Protein AF-A0A177QAK5-F1 (afdb_monomer)

pLDDT: mean 78.4, std 14.89, range [39.56, 94.69]

Solvent-accessible surface area (backbone atoms only — not comparable to full-atom values): 5352 Å² total; per-residue (Å²): 122,54,73,38,32,40,28,37,33,96,90,42,81,42,80,56,73,56,81,82,68,72,89,68,39,47,34,31,31,36,38,40,41,43,62,90,43,98,88,48,74,71,43,54,41,49,42,76,76,45,67,44,85,90,65,46,73,66,59,51,52,61,55,52,66,74,75,58,81,83,80,75,70,43,98,94,44,75,70,62,82,54,75,81,129

Nearest PDB structures (foldseek):
  3i9s-assembly1_B  TM=4.569E-01  e=8.402E-02  Vibrio cholerae
  2fe7-assembly1_A  TM=4.630E-01  e=3.503E-01  Pseudomonas aeruginosa UCBPP-PA14
  2fe7-assembly1_B  TM=4.662E-01  e=1.071E+00  Pseudomonas aeruginosa UCBPP-PA14
  8xbn-assembly1_C  TM=4.544E-01  e=1.992E+00  Arabidopsis thaliana
  3n7z-assembly1_F  TM=3.757E-01  e=3.943E+00  Bacillus anthracis str. Sterne

Secondary structure (DSSP, 8-state):
-EEEEEEEETTEEEE--SSSPPTT-SEEEEEEEE-SSTTSPPEEEEEEEEE-TT--HHHHHHHHGGG-PPPPPBTTB--------

Foldseek 3Di:
DDKAKWFQALVGIDTDRDPPDDPRTQWMWMWDWDDPDPPDDIAIEIETPDGDPPQDPVNVVVSVVVVDDDDDADPVGPHDYDYDD

Radius of gyration: 14.42 Å; Cα contacts (8 Å, |Δi|>4): 123; chains: 1; bounding box: 29×30×40 Å

Sequence (85 aa):
MERGFFHLTPHGWRRKDHQPFPDDRLETWAYESICPAADTKERVNLTRTWLRPGLSDDGRRSFYTCFGDALLPSVGRNVTLECEV

Structure (mmCIF, N/CA/C/O backbone):
data_AF-A0A177QAK5-F1
#
_entry.id   AF-A0A177QAK5-F1
#
loop_
_atom_site.group_PDB
_atom_site.id
_atom_site.type_symbol
_atom_site.label_atom_id
_atom_site.label_alt_id
_atom_si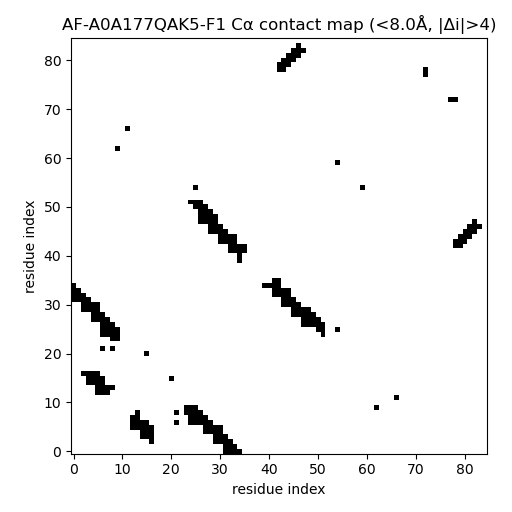te.label_comp_id
_atom_site.label_asym_id
_atom_site.label_entity_id
_atom_site.label_seq_id
_atom_site.pdbx_PDB_ins_code
_atom_site.Cartn_x
_atom_site.Cartn_y
_atom_site.Cartn_z
_atom_site.occupancy
_atom_site.B_iso_or_equiv
_atom_site.auth_seq_id
_atom_site.auth_comp_id
_atom_site.auth_asym_id
_atom_site.auth_atom_id
_atom_site.pdbx_PDB_model_num
ATOM 1 N N . ME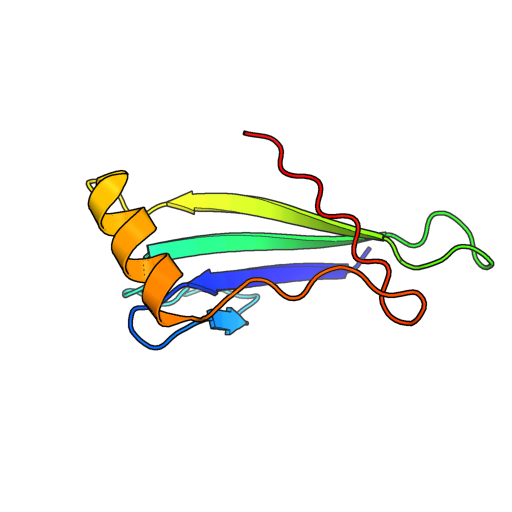T A 1 1 ? 7.683 3.119 -17.102 1.00 65.38 1 MET A N 1
ATOM 2 C CA . MET A 1 1 ? 7.542 3.039 -15.639 1.00 65.38 1 MET A CA 1
ATOM 3 C C . MET A 1 1 ? 6.060 3.131 -15.350 1.00 65.38 1 MET A C 1
ATOM 5 O O . MET A 1 1 ? 5.467 4.160 -15.660 1.00 65.38 1 MET A O 1
ATOM 9 N N . GLU A 1 2 ? 5.451 2.034 -14.910 1.00 80.62 2 GLU A N 1
ATOM 10 C CA . GLU A 1 2 ? 4.046 2.031 -14.488 1.00 80.62 2 GLU A CA 1
ATOM 11 C C . GLU A 1 2 ? 4.010 2.344 -12.992 1.00 80.62 2 GLU A C 1
ATOM 13 O O . GLU A 1 2 ? 4.820 1.814 -12.228 1.00 80.62 2 GLU A O 1
ATOM 18 N N . ARG A 1 3 ? 3.111 3.240 -12.579 1.00 86.19 3 ARG A N 1
ATOM 19 C CA . ARG A 1 3 ? 2.903 3.582 -11.173 1.00 86.19 3 ARG A CA 1
ATOM 20 C C . ARG A 1 3 ? 1.424 3.501 -10.843 1.00 86.19 3 ARG A C 1
ATOM 22 O O . ARG A 1 3 ? 0.593 3.981 -11.612 1.00 86.19 3 ARG A O 1
ATOM 29 N N . GLY A 1 4 ? 1.110 2.985 -9.665 1.00 92.19 4 GLY A N 1
ATOM 30 C CA . GLY A 1 4 ? -0.236 3.060 -9.110 1.00 92.19 4 GLY A CA 1
ATOM 31 C C . GLY A 1 4 ? -0.256 2.784 -7.616 1.00 92.19 4 GLY A C 1
ATOM 32 O O . GLY A 1 4 ? 0.774 2.884 -6.946 1.00 92.19 4 GLY A O 1
ATOM 33 N N . PHE A 1 5 ? -1.438 2.488 -7.079 1.00 94.25 5 PHE A N 1
ATOM 34 C CA . PHE A 1 5 ? -1.677 2.494 -5.641 1.00 94.25 5 PHE A CA 1
ATOM 35 C C . PHE A 1 5 ? -2.541 1.320 -5.181 1.00 94.25 5 PHE A C 1
ATOM 37 O O . PHE A 1 5 ? -3.613 1.027 -5.722 1.00 94.25 5 PHE A O 1
ATOM 44 N N . PHE A 1 6 ? -2.084 0.692 -4.103 1.00 93.31 6 PHE A N 1
ATOM 45 C CA . PHE A 1 6 ? -2.837 -0.273 -3.318 1.00 93.31 6 PHE A CA 1
ATOM 46 C C . PHE A 1 6 ? -3.232 0.344 -1.982 1.00 93.31 6 PHE A C 1
ATOM 48 O O . PHE A 1 6 ? -2.428 0.990 -1.311 1.00 93.31 6 PHE A O 1
ATOM 55 N N . HIS A 1 7 ? -4.473 0.113 -1.575 1.00 92.88 7 HIS A N 1
ATOM 56 C CA . HIS A 1 7 ? -5.017 0.597 -0.316 1.00 92.88 7 HIS A CA 1
ATOM 57 C C . HIS A 1 7 ? -5.436 -0.586 0.537 1.00 92.88 7 HIS A C 1
ATOM 59 O O . HIS A 1 7 ? -6.239 -1.414 0.099 1.00 92.88 7 HIS A O 1
ATOM 65 N N . LEU A 1 8 ? -4.920 -0.645 1.759 1.00 90.00 8 LEU A N 1
ATOM 66 C CA . LEU A 1 8 ? -5.428 -1.579 2.751 1.00 90.00 8 LEU A CA 1
ATOM 67 C C . LEU A 1 8 ? -6.704 -0.992 3.345 1.00 90.00 8 LEU A C 1
ATOM 69 O O . LEU A 1 8 ? -6.681 0.133 3.836 1.00 90.00 8 LEU A O 1
ATOM 73 N N . THR A 1 9 ? -7.797 -1.742 3.321 1.00 90.00 9 THR A N 1
ATOM 74 C CA . THR A 1 9 ? -9.069 -1.395 3.974 1.00 90.00 9 THR A CA 1
ATOM 75 C C . THR A 1 9 ? -9.440 -2.487 4.982 1.00 90.00 9 THR A C 1
ATOM 77 O O . THR A 1 9 ? -8.866 -3.578 4.918 1.00 90.00 9 THR A O 1
ATOM 80 N N . PRO A 1 10 ? -10.423 -2.270 5.876 1.00 87.31 10 PRO A N 1
ATOM 81 C CA . PRO A 1 10 ? -10.953 -3.330 6.738 1.00 87.31 10 PRO A CA 1
ATOM 82 C C . PRO A 1 10 ? -11.466 -4.560 5.971 1.00 87.31 10 PRO A C 1
ATOM 84 O O . PRO A 1 10 ? -11.547 -5.647 6.533 1.00 87.31 10 PRO A O 1
ATOM 87 N N . HIS A 1 11 ? -11.789 -4.402 4.685 1.00 86.44 11 HIS A N 1
ATOM 88 C CA . HIS A 1 11 ? -12.251 -5.474 3.802 1.00 86.44 11 HIS A CA 1
ATOM 89 C C . HIS A 1 11 ? -11.129 -6.093 2.950 1.00 86.44 11 HIS A C 1
ATOM 91 O O . HIS A 1 11 ? -11.389 -6.993 2.155 1.00 86.44 11 HIS A O 1
ATOM 97 N N . GLY A 1 12 ? -9.892 -5.610 3.097 1.00 86.06 12 GLY A N 1
ATOM 98 C CA . GLY A 1 12 ? -8.717 -6.081 2.370 1.00 86.06 12 GLY A CA 1
ATOM 99 C C . GLY A 1 12 ? -8.104 -5.083 1.408 1.00 86.06 12 GLY A C 1
ATOM 100 O O . GLY A 1 12 ? -8.402 -3.885 1.428 1.00 86.06 12 GLY A O 1
ATOM 101 N N . TRP A 1 13 ? -7.175 -5.593 0.603 1.00 88.06 13 TRP A N 1
ATOM 102 C CA . TRP A 1 13 ? -6.411 -4.806 -0.356 1.00 88.06 13 TRP A CA 1
ATOM 103 C C . TRP A 1 13 ? -7.255 -4.444 -1.575 1.00 88.06 13 TRP A C 1
ATOM 105 O O . TRP A 1 13 ? -7.872 -5.303 -2.204 1.00 88.06 13 TRP A O 1
ATOM 115 N N . ARG A 1 14 ? -7.255 -3.160 -1.937 1.00 91.19 14 ARG A N 1
ATOM 116 C CA . ARG A 1 14 ? -7.946 -2.636 -3.123 1.00 91.19 14 ARG A CA 1
ATOM 117 C C . ARG A 1 14 ? -6.970 -1.825 -3.967 1.00 91.19 14 ARG A C 1
ATOM 119 O O . ARG A 1 14 ? -6.289 -0.952 -3.436 1.00 91.19 14 ARG A O 1
ATOM 126 N N . ARG A 1 15 ? -6.922 -2.076 -5.277 1.00 93.25 15 ARG A N 1
ATOM 127 C CA . ARG A 1 15 ? -6.187 -1.223 -6.226 1.00 93.25 15 ARG A CA 1
ATOM 128 C C . ARG A 1 15 ? -7.061 -0.033 -6.616 1.00 93.25 15 ARG A C 1
ATOM 130 O O . ARG A 1 15 ? -8.205 -0.235 -7.028 1.00 93.25 15 ARG A O 1
ATOM 137 N N . LYS A 1 16 ? -6.543 1.189 -6.481 1.00 93.88 16 LYS A N 1
ATOM 138 C CA . LYS A 1 16 ? -7.207 2.404 -6.972 1.00 93.88 16 LYS A CA 1
ATOM 139 C C . LYS A 1 16 ? -6.175 3.487 -7.267 1.00 93.88 16 LYS A C 1
ATOM 141 O O . LYS A 1 16 ? -5.729 4.207 -6.388 1.00 93.88 16 LYS A O 1
ATOM 146 N N . ASP A 1 17 ? -5.854 3.649 -8.542 1.00 94.69 17 ASP A N 1
ATOM 147 C CA . ASP A 1 17 ? -4.708 4.474 -8.931 1.00 94.69 17 ASP A CA 1
ATOM 148 C C . ASP A 1 17 ? -5.019 5.989 -8.942 1.00 94.69 17 ASP A C 1
ATOM 150 O O . ASP A 1 17 ? -4.111 6.817 -8.993 1.00 94.69 17 ASP A O 1
ATOM 154 N N . HIS A 1 18 ? -6.299 6.370 -8.835 1.00 93.75 18 HIS A N 1
ATOM 155 C CA . HIS A 1 18 ? -6.759 7.759 -8.923 1.00 93.75 18 HIS A CA 1
ATOM 156 C C . HIS A 1 18 ? -7.641 8.179 -7.742 1.00 93.75 18 HIS A C 1
ATOM 158 O O . HIS A 1 18 ? -8.400 7.385 -7.178 1.00 93.75 18 HIS A O 1
ATOM 164 N N . GLN A 1 19 ? -7.569 9.466 -7.401 1.00 91.00 19 GLN A N 1
ATOM 165 C CA . GLN A 1 19 ? -8.420 10.071 -6.382 1.00 91.00 19 GLN A CA 1
ATOM 166 C C . GLN A 1 19 ? -9.900 10.128 -6.818 1.00 91.00 19 GLN A C 1
ATOM 168 O O . GLN A 1 19 ? -10.183 10.176 -8.015 1.00 91.00 19 GLN A O 1
ATOM 173 N N . PRO A 1 20 ? -10.850 10.145 -5.862 1.00 93.81 20 PRO A N 1
ATOM 174 C CA . PRO A 1 20 ? -10.637 10.086 -4.411 1.00 93.81 20 PRO A CA 1
ATOM 175 C C . PRO A 1 20 ? -10.250 8.677 -3.947 1.00 93.81 20 PRO A C 1
ATOM 177 O O . PRO A 1 20 ? -10.831 7.692 -4.394 1.00 93.81 20 PRO A O 1
ATOM 180 N N . PHE A 1 21 ? -9.272 8.555 -3.051 1.00 94.06 21 PHE A N 1
ATOM 181 C CA . PHE A 1 21 ? -8.921 7.259 -2.456 1.00 94.06 21 PHE A CA 1
ATOM 182 C C . PHE A 1 21 ? -10.001 6.784 -1.474 1.00 94.06 21 PHE A C 1
ATOM 184 O O . PHE A 1 21 ? -10.785 7.613 -1.021 1.00 94.06 21 PHE A O 1
ATOM 191 N N . PRO A 1 22 ? -10.073 5.480 -1.138 1.00 94.19 22 PRO A N 1
ATOM 192 C CA . PRO A 1 22 ? -11.062 4.986 -0.182 1.00 94.19 22 PRO A CA 1
ATOM 193 C C . PRO A 1 22 ? -10.941 5.708 1.164 1.00 94.19 22 PRO A C 1
ATOM 195 O O . PRO A 1 22 ? -9.831 5.873 1.683 1.00 94.19 22 PRO A O 1
ATOM 198 N N . ASP A 1 23 ? -12.069 6.148 1.715 1.00 93.88 23 ASP A N 1
ATOM 199 C CA . ASP A 1 23 ? -12.116 6.907 2.973 1.00 93.88 23 ASP A CA 1
ATOM 200 C C . ASP A 1 23 ? -11.820 6.025 4.193 1.00 93.88 23 ASP A C 1
ATOM 202 O O . ASP A 1 23 ? -11.321 6.496 5.213 1.00 93.88 23 ASP A O 1
ATOM 206 N N . ASP A 1 24 ? -12.073 4.724 4.064 1.00 93.31 24 ASP A N 1
ATOM 207 C CA . ASP A 1 24 ? -11.836 3.694 5.072 1.00 93.31 24 ASP A CA 1
ATOM 208 C C . ASP A 1 24 ? -10.424 3.091 5.008 1.00 93.31 24 ASP A C 1
ATOM 210 O O . ASP A 1 24 ? -10.114 2.166 5.763 1.00 93.31 24 ASP A O 1
ATOM 214 N N . ARG A 1 25 ? -9.548 3.593 4.125 1.00 93.25 25 ARG A N 1
ATOM 215 C CA . ARG A 1 25 ? -8.191 3.057 3.995 1.00 93.25 25 ARG A CA 1
ATOM 216 C C . ARG A 1 25 ? -7.407 3.217 5.301 1.00 93.25 25 ARG A C 1
ATOM 218 O O . ARG A 1 25 ? -7.382 4.274 5.931 1.00 93.25 25 ARG A O 1
ATOM 225 N N . LEU A 1 26 ? -6.726 2.149 5.678 1.00 91.38 26 LEU A N 1
ATOM 226 C CA . LEU A 1 26 ? -5.780 2.084 6.782 1.00 91.38 26 LEU A CA 1
ATOM 227 C C . LEU A 1 26 ? -4.376 2.456 6.305 1.00 91.38 26 LEU A C 1
ATOM 229 O O . LEU A 1 26 ? -3.644 3.146 7.010 1.00 91.38 26 LEU A O 1
ATOM 233 N N . GLU A 1 27 ? -4.026 2.045 5.084 1.00 92.62 27 GLU A N 1
ATOM 234 C CA . GLU A 1 27 ? -2.718 2.283 4.470 1.00 92.62 27 GLU A CA 1
ATOM 235 C C . GLU A 1 27 ? -2.850 2.576 2.984 1.00 92.62 27 GLU A C 1
ATOM 237 O O . GLU A 1 27 ? -3.830 2.205 2.335 1.00 92.62 27 GLU A O 1
ATOM 242 N N . THR A 1 28 ? -1.840 3.236 2.429 1.00 92.62 28 THR A N 1
ATOM 243 C CA . THR A 1 28 ? -1.636 3.321 0.983 1.00 92.62 28 THR A CA 1
ATOM 244 C C . THR A 1 28 ? -0.193 3.001 0.650 1.00 92.62 28 THR A C 1
ATOM 246 O O . THR A 1 28 ? 0.730 3.555 1.248 1.00 92.62 28 THR A O 1
ATOM 249 N N . TRP A 1 29 ? -0.032 2.117 -0.323 1.00 93.25 29 TRP A N 1
ATOM 250 C CA . TRP A 1 29 ? 1.236 1.684 -0.873 1.00 93.25 29 TRP A CA 1
ATOM 251 C C . TRP A 1 29 ? 1.277 2.068 -2.345 1.00 93.25 29 TRP A C 1
ATOM 253 O O . TRP A 1 29 ? 0.385 1.696 -3.108 1.00 93.25 29 TRP A O 1
ATOM 263 N N . ALA A 1 30 ? 2.289 2.832 -2.737 1.00 91.00 30 ALA A N 1
ATOM 264 C CA . ALA A 1 30 ? 2.599 3.061 -4.135 1.00 91.00 30 ALA A CA 1
ATOM 265 C C . ALA A 1 30 ? 3.352 1.843 -4.671 1.00 91.00 30 ALA A C 1
ATOM 267 O O . ALA A 1 30 ? 4.287 1.373 -4.024 1.00 91.00 30 ALA A O 1
ATOM 268 N N . TYR A 1 31 ? 2.946 1.353 -5.838 1.00 90.00 31 TYR A N 1
ATOM 269 C CA . TYR A 1 31 ? 3.726 0.387 -6.597 1.00 90.00 31 TYR A CA 1
ATOM 270 C C . TYR A 1 31 ? 4.372 1.094 -7.782 1.00 90.00 31 TYR A C 1
ATOM 272 O O . TYR A 1 31 ? 3.734 1.922 -8.438 1.00 90.00 31 TYR A O 1
ATOM 280 N N . GLU A 1 32 ? 5.623 0.751 -8.057 1.00 88.69 32 GLU A N 1
ATOM 281 C CA . GLU A 1 32 ? 6.361 1.221 -9.222 1.00 88.69 32 GLU A CA 1
ATOM 282 C C . GLU A 1 32 ? 6.999 0.018 -9.907 1.00 88.69 32 GLU A C 1
ATOM 284 O O . GLU A 1 32 ? 7.786 -0.700 -9.285 1.00 88.69 32 GLU A O 1
ATOM 289 N N . SER A 1 33 ? 6.652 -0.216 -11.175 1.00 83.38 33 SER A N 1
ATOM 290 C CA . SER A 1 33 ? 7.309 -1.239 -11.984 1.00 83.38 33 SER A CA 1
ATOM 291 C C . SER A 1 33 ? 8.380 -0.633 -12.885 1.00 83.38 33 SER A C 1
ATOM 293 O O . SER A 1 33 ? 8.180 0.362 -13.603 1.00 83.38 33 SER A O 1
ATOM 295 N N . ILE A 1 34 ? 9.559 -1.241 -12.820 1.00 80.06 34 ILE A N 1
ATOM 296 C CA . ILE A 1 34 ? 10.750 -0.849 -13.560 1.00 80.06 34 ILE A CA 1
ATOM 297 C C . ILE A 1 34 ? 11.237 -2.082 -14.320 1.00 80.06 34 ILE A C 1
ATOM 299 O O . ILE A 1 34 ? 11.458 -3.135 -13.727 1.00 80.06 34 ILE A O 1
ATOM 303 N N . CYS A 1 35 ? 11.455 -1.934 -15.625 1.00 76.50 35 CYS A N 1
ATOM 304 C CA . CYS A 1 35 ? 12.221 -2.881 -16.435 1.00 76.50 35 CYS A CA 1
ATOM 305 C C . CYS A 1 35 ? 13.578 -2.233 -16.743 1.00 76.50 35 CYS A C 1
ATOM 307 O O . CYS A 1 35 ? 13.634 -1.376 -17.628 1.00 76.50 35 CYS A O 1
ATOM 309 N N . PRO A 1 36 ? 14.649 -2.564 -15.996 1.00 69.31 36 PRO A N 1
ATOM 310 C CA . PRO A 1 36 ? 15.951 -1.906 -16.142 1.00 69.31 36 PRO A CA 1
ATOM 311 C C . PRO A 1 36 ? 16.576 -2.060 -17.539 1.00 69.31 36 PRO A C 1
ATOM 313 O O . PRO A 1 36 ? 17.239 -1.146 -18.021 1.00 69.31 36 PRO A O 1
ATOM 316 N N . ALA A 1 37 ? 16.344 -3.198 -18.192 1.00 74.81 37 ALA A N 1
ATOM 317 C CA . ALA A 1 37 ? 16.702 -3.500 -19.576 1.00 74.81 37 ALA A CA 1
ATOM 318 C C . ALA A 1 37 ? 15.680 -4.472 -20.201 1.00 74.81 37 ALA A C 1
ATOM 320 O O . ALA A 1 37 ? 14.891 -5.101 -19.493 1.00 74.81 37 ALA A O 1
ATOM 321 N N . ALA A 1 38 ? 15.684 -4.606 -21.530 1.00 69.38 38 ALA A N 1
ATOM 322 C CA . ALA A 1 38 ? 14.686 -5.388 -22.271 1.00 69.38 38 ALA A CA 1
ATOM 323 C C . ALA A 1 38 ? 14.716 -6.904 -21.980 1.00 69.38 38 ALA A C 1
ATOM 325 O O . ALA A 1 38 ? 13.714 -7.586 -22.176 1.00 69.38 38 ALA A O 1
ATOM 326 N N . ASP A 1 39 ? 15.850 -7.424 -21.513 1.00 70.19 39 ASP A N 1
ATOM 3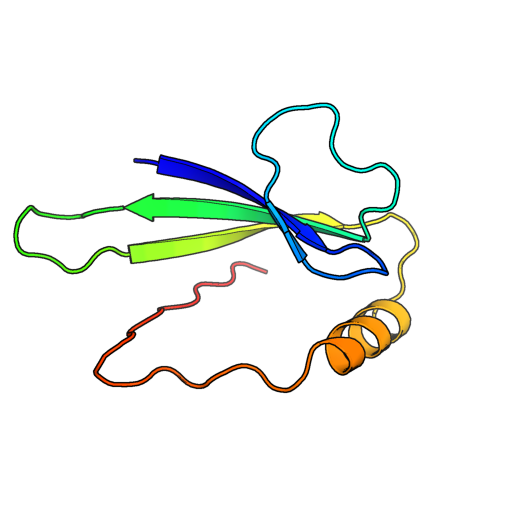27 C CA . ASP A 1 39 ? 16.096 -8.828 -21.161 1.00 70.19 39 ASP A CA 1
ATOM 328 C C . ASP A 1 39 ? 16.071 -9.085 -19.642 1.00 70.19 39 ASP A C 1
ATOM 330 O O . ASP A 1 39 ? 16.210 -10.223 -19.188 1.00 70.19 39 ASP A O 1
ATOM 334 N N . THR A 1 40 ? 15.879 -8.036 -18.839 1.00 69.38 40 THR A N 1
ATOM 335 C CA . THR A 1 40 ? 15.818 -8.150 -17.379 1.00 69.38 40 THR A CA 1
ATOM 336 C C . THR A 1 40 ? 14.402 -8.417 -16.890 1.00 69.38 40 THR A C 1
ATOM 338 O O . THR A 1 40 ? 13.416 -7.986 -17.487 1.00 69.38 40 THR A O 1
ATOM 341 N N . LYS A 1 41 ? 14.298 -9.130 -15.764 1.00 69.19 41 LYS A N 1
ATOM 342 C CA . LYS A 1 41 ? 13.021 -9.344 -15.078 1.00 69.19 41 LYS A CA 1
ATOM 343 C C . LYS A 1 41 ? 12.462 -8.008 -14.582 1.00 69.19 41 LYS A C 1
ATOM 345 O O . LYS A 1 41 ? 13.215 -7.163 -14.100 1.00 69.19 41 LYS A O 1
ATOM 350 N N . GLU A 1 42 ? 11.143 -7.859 -14.667 1.00 72.75 42 GLU A N 1
ATOM 351 C CA . GLU A 1 42 ? 10.422 -6.733 -14.076 1.00 72.75 42 GLU A CA 1
ATOM 352 C C . GLU A 1 42 ? 10.724 -6.647 -12.574 1.00 72.75 42 GLU A C 1
ATOM 354 O O . GLU A 1 42 ? 10.647 -7.642 -11.846 1.00 72.75 42 GLU A O 1
ATOM 359 N N . ARG A 1 43 ? 11.083 -5.448 -12.115 1.00 75.44 43 ARG A N 1
ATOM 360 C CA . ARG A 1 43 ? 11.250 -5.121 -10.702 1.00 75.44 43 ARG A CA 1
ATOM 361 C C . ARG A 1 43 ? 10.050 -4.306 -10.258 1.00 75.44 43 ARG A C 1
ATOM 363 O O . ARG A 1 43 ? 9.753 -3.278 -10.858 1.00 75.44 43 ARG A O 1
ATOM 370 N N . VAL A 1 44 ? 9.393 -4.757 -9.196 1.00 79.88 44 VAL A N 1
ATOM 371 C CA . VAL A 1 44 ? 8.287 -4.035 -8.567 1.00 79.88 44 VAL A CA 1
ATOM 372 C C . VAL A 1 44 ? 8.766 -3.519 -7.221 1.00 79.88 44 VAL A C 1
ATOM 374 O O . VAL A 1 44 ? 9.094 -4.312 -6.343 1.00 79.88 44 VAL A O 1
ATOM 377 N N . ASN A 1 45 ? 8.777 -2.201 -7.064 1.00 82.81 45 ASN A N 1
ATOM 378 C CA . ASN A 1 45 ? 9.035 -1.545 -5.790 1.00 82.81 45 ASN A CA 1
ATOM 379 C C . ASN A 1 45 ? 7.694 -1.193 -5.135 1.00 82.81 45 ASN A C 1
ATOM 381 O O . ASN A 1 45 ? 6.777 -0.721 -5.813 1.00 82.81 45 ASN A O 1
ATOM 385 N N . LEU A 1 46 ? 7.574 -1.427 -3.827 1.00 84.06 46 LEU A N 1
ATOM 386 C CA . LEU A 1 46 ? 6.393 -1.080 -3.038 1.00 84.06 46 LEU A CA 1
ATOM 387 C C . LEU A 1 46 ? 6.796 -0.137 -1.907 1.00 84.06 46 LEU A C 1
ATOM 389 O O . LEU A 1 46 ? 7.507 -0.531 -0.990 1.00 84.06 46 LEU A O 1
ATOM 393 N N . THR A 1 47 ? 6.285 1.090 -1.937 1.00 87.38 47 THR A N 1
ATOM 394 C CA . THR A 1 47 ? 6.585 2.115 -0.930 1.00 87.38 47 THR A CA 1
ATOM 395 C C . THR A 1 47 ? 5.309 2.515 -0.210 1.00 87.38 47 THR A C 1
ATOM 397 O O . THR A 1 47 ? 4.337 2.939 -0.839 1.00 87.38 47 THR A O 1
ATOM 400 N N . ARG A 1 48 ? 5.289 2.433 1.122 1.00 90.56 48 ARG A N 1
ATOM 401 C CA . ARG A 1 48 ? 4.153 2.927 1.909 1.00 90.56 48 ARG A CA 1
ATOM 402 C C . ARG A 1 48 ? 4.149 4.455 1.896 1.00 90.56 48 ARG A C 1
ATOM 404 O O . ARG A 1 48 ? 5.001 5.083 2.510 1.00 90.56 48 ARG A O 1
ATOM 411 N N . THR A 1 49 ? 3.168 5.060 1.234 1.00 92.06 49 THR A N 1
ATOM 412 C CA . THR A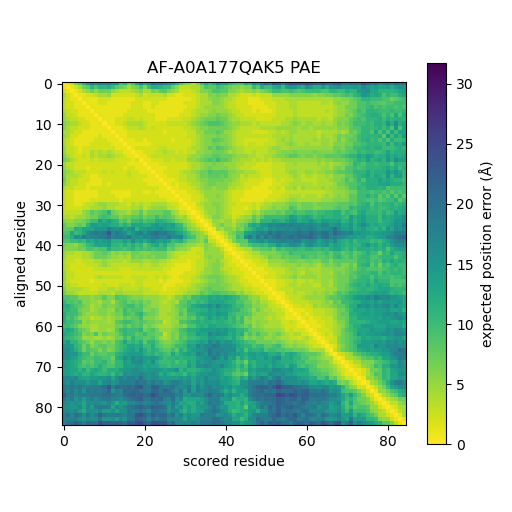 1 49 ? 3.073 6.523 1.090 1.00 92.06 49 THR A CA 1
ATOM 413 C C . THR A 1 49 ? 2.125 7.169 2.089 1.00 92.06 49 THR A C 1
ATOM 415 O O . THR A 1 49 ? 2.128 8.389 2.236 1.00 92.06 49 THR A O 1
ATOM 418 N N . TRP A 1 50 ? 1.267 6.384 2.745 1.00 93.06 50 TRP A N 1
ATOM 419 C CA . TRP A 1 50 ? 0.324 6.911 3.725 1.00 93.06 50 TRP A CA 1
ATOM 420 C C . TRP A 1 50 ? -0.104 5.851 4.741 1.00 93.06 50 TRP A C 1
ATOM 422 O O . TRP A 1 50 ? -0.281 4.680 4.402 1.00 93.06 50 TRP A O 1
ATOM 432 N N . LEU A 1 51 ? -0.331 6.298 5.974 1.00 90.94 51 LEU A N 1
ATOM 433 C CA . LEU A 1 51 ? -0.849 5.516 7.092 1.00 90.94 51 LEU A CA 1
ATOM 434 C C . LEU A 1 51 ? -1.941 6.327 7.795 1.00 90.94 51 LEU A C 1
ATOM 436 O O . LEU A 1 51 ? -1.792 7.541 7.967 1.00 90.94 51 LEU A O 1
ATOM 440 N N . ARG A 1 52 ? -3.019 5.664 8.224 1.00 90.12 52 ARG A N 1
ATOM 441 C CA . ARG A 1 52 ? -4.103 6.312 8.963 1.00 90.12 52 ARG A CA 1
ATOM 442 C C . ARG A 1 52 ? -3.572 6.945 10.255 1.00 90.12 52 ARG A C 1
ATOM 444 O O . ARG A 1 52 ? -3.019 6.226 11.089 1.00 90.12 52 ARG A O 1
ATOM 451 N N . PRO A 1 53 ? -3.777 8.259 10.466 1.00 90.38 53 PRO A N 1
ATOM 452 C CA . PRO A 1 53 ? -3.390 8.908 11.711 1.00 90.38 53 PRO A CA 1
ATOM 453 C C . PRO A 1 53 ? -4.059 8.246 12.919 1.00 90.38 53 PRO A C 1
ATOM 455 O O . PRO A 1 53 ? -5.246 7.917 12.876 1.00 90.38 53 PRO A O 1
ATOM 458 N N . GLY A 1 54 ? -3.294 8.056 13.993 1.00 86.31 54 GLY A N 1
ATOM 459 C CA . GLY A 1 54 ? -3.784 7.441 15.229 1.00 86.31 54 GLY A CA 1
ATOM 460 C C . GLY A 1 54 ? -3.912 5.915 15.189 1.00 86.31 54 GLY A C 1
ATOM 461 O O . GLY A 1 54 ? -4.342 5.329 16.180 1.00 86.31 54 GLY A O 1
ATOM 462 N N . LEU A 1 55 ? -3.532 5.253 14.090 1.00 82.94 55 LEU A N 1
ATOM 463 C CA . LEU A 1 55 ? -3.417 3.797 14.078 1.00 82.94 55 LEU A CA 1
ATOM 464 C C . LEU A 1 55 ? -2.176 3.380 14.880 1.00 82.94 55 LEU A C 1
ATOM 466 O O . LEU A 1 55 ? -1.054 3.713 14.504 1.00 82.94 55 LEU A O 1
ATOM 470 N N . SER A 1 56 ? -2.378 2.661 15.986 1.00 83.25 56 SER A N 1
ATOM 471 C CA . SER A 1 56 ? -1.277 2.101 16.774 1.00 83.25 56 SER A CA 1
ATOM 472 C C . SER A 1 56 ? -0.594 0.949 16.033 1.00 83.25 56 SER A C 1
ATOM 474 O O . SER A 1 56 ? -1.209 0.276 15.201 1.00 83.25 56 SER A O 1
ATOM 476 N N . ASP A 1 57 ? 0.668 0.675 16.367 1.00 80.56 57 ASP A N 1
ATOM 477 C CA . ASP A 1 57 ? 1.413 -0.447 15.781 1.00 80.56 57 ASP A CA 1
ATOM 478 C C . ASP A 1 57 ? 0.746 -1.804 16.053 1.00 80.56 57 ASP A C 1
ATOM 480 O O . ASP A 1 57 ? 0.753 -2.686 15.191 1.00 80.56 57 ASP A O 1
ATOM 484 N N . ASP A 1 58 ? 0.123 -1.968 17.221 1.00 81.06 58 ASP A N 1
ATOM 485 C CA . ASP A 1 58 ? -0.618 -3.183 17.574 1.00 81.06 58 ASP A CA 1
ATOM 486 C C . ASP A 1 58 ? -1.949 -3.283 16.831 1.00 81.06 58 ASP A C 1
ATOM 488 O O . ASP A 1 58 ? -2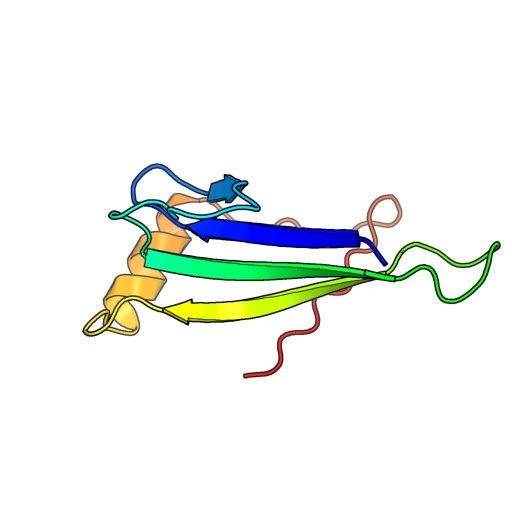.317 -4.366 16.368 1.00 81.06 58 ASP A O 1
ATOM 492 N N . GLY A 1 59 ? -2.633 -2.152 16.633 1.00 79.38 59 GLY A N 1
ATOM 493 C CA . GLY A 1 59 ? -3.802 -2.083 15.760 1.00 79.38 59 GLY A CA 1
ATOM 494 C C . GLY A 1 59 ? -3.439 -2.507 14.339 1.00 79.38 59 GLY A C 1
ATOM 495 O O . GLY A 1 59 ? -4.105 -3.361 13.762 1.00 79.38 59 GLY A O 1
ATOM 496 N N . ARG A 1 60 ? -2.323 -1.997 13.808 1.00 77.94 60 ARG A N 1
ATOM 497 C CA . ARG A 1 60 ? -1.807 -2.354 12.479 1.00 77.94 60 ARG A CA 1
ATOM 498 C C . ARG A 1 60 ? -1.456 -3.840 12.368 1.00 77.94 60 ARG A C 1
ATOM 500 O O . ARG A 1 60 ? -1.902 -4.497 11.430 1.00 77.94 60 ARG A O 1
ATOM 507 N N . ARG A 1 61 ? -0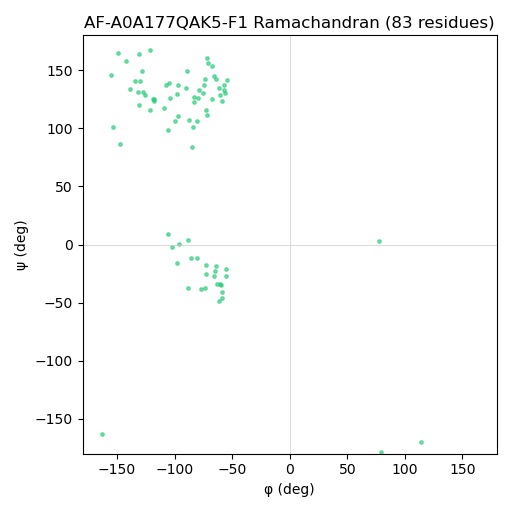.709 -4.389 13.333 1.00 78.38 61 ARG A N 1
ATOM 508 C CA . ARG A 1 61 ? -0.364 -5.823 13.357 1.00 78.38 61 ARG A CA 1
ATOM 509 C C . ARG A 1 61 ? -1.604 -6.711 13.386 1.00 78.38 61 ARG A C 1
ATOM 511 O O . ARG A 1 61 ? -1.652 -7.691 12.652 1.00 78.38 61 ARG A O 1
ATOM 518 N N . SER A 1 62 ? -2.612 -6.330 14.167 1.00 75.94 62 SER A N 1
ATOM 519 C CA . SER A 1 62 ? -3.877 -7.068 14.259 1.00 75.94 62 SER A CA 1
ATOM 520 C C . SER A 1 62 ? -4.675 -7.062 12.952 1.00 75.94 62 SER A C 1
ATOM 522 O O . SER A 1 62 ? -5.429 -7.992 12.704 1.00 75.94 62 SER A O 1
ATOM 524 N N . PHE A 1 63 ? -4.517 -6.046 12.096 1.00 75.38 63 PHE A N 1
ATOM 525 C CA . PHE A 1 63 ? -5.124 -6.058 10.761 1.00 75.38 63 PHE A CA 1
ATOM 526 C C . PHE A 1 63 ? -4.357 -6.942 9.783 1.00 75.38 63 PHE A C 1
ATOM 528 O O . PHE A 1 63 ? -4.972 -7.622 8.967 1.00 75.38 63 PHE A O 1
ATOM 535 N N . TYR A 1 64 ? -3.025 -6.961 9.848 1.00 75.75 64 TYR A N 1
ATOM 536 C CA . TYR A 1 64 ? -2.230 -7.805 8.955 1.00 75.75 64 TYR A CA 1
ATOM 537 C C . TYR A 1 64 ? -2.493 -9.297 9.166 1.00 75.75 64 TYR A C 1
ATOM 539 O O . TYR A 1 64 ? -2.531 -10.043 8.191 1.00 75.75 64 TYR A O 1
ATOM 547 N N . THR A 1 65 ? -2.761 -9.728 10.402 1.00 72.19 65 THR A N 1
ATOM 548 C CA . THR A 1 65 ? -3.111 -11.128 10.691 1.00 72.19 6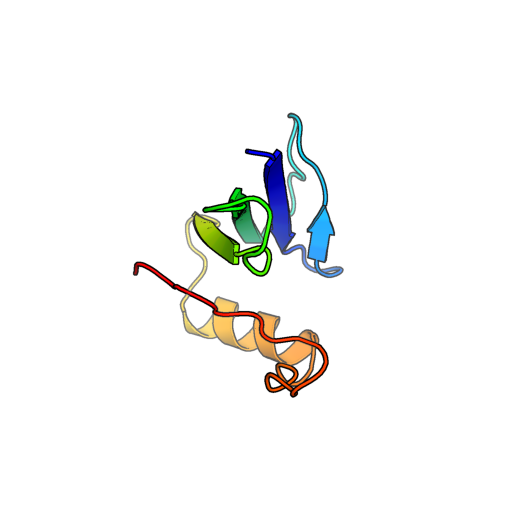5 THR A CA 1
ATOM 549 C C . THR A 1 65 ? -4.423 -11.571 10.033 1.00 72.19 65 THR A C 1
ATOM 551 O O . THR A 1 65 ? -4.626 -12.768 9.847 1.00 72.19 65 THR A O 1
ATOM 554 N N . CYS A 1 66 ? -5.297 -10.645 9.616 1.00 71.81 66 CYS A N 1
ATOM 555 C CA . CYS A 1 66 ? -6.540 -10.974 8.911 1.00 71.81 66 CYS A CA 1
ATOM 556 C C . CYS A 1 66 ? -6.329 -11.447 7.463 1.00 71.81 66 CYS A C 1
ATOM 558 O O . CYS A 1 66 ? -7.244 -12.037 6.890 1.00 71.81 66 CYS A O 1
ATOM 560 N N . PHE A 1 67 ? -5.167 -11.185 6.855 1.00 69.31 67 PHE A N 1
ATOM 561 C CA . PHE A 1 67 ? -4.936 -11.417 5.421 1.00 69.31 67 PHE A CA 1
ATOM 562 C C . PHE A 1 67 ? -4.063 -12.642 5.112 1.00 69.31 67 PHE A C 1
ATOM 564 O O . PHE A 1 67 ? -3.731 -12.872 3.950 1.00 69.31 67 PHE A O 1
ATOM 571 N N . GLY A 1 68 ? -3.771 -13.461 6.128 1.00 67.69 68 GLY A N 1
ATOM 572 C CA . GLY A 1 68 ? -2.977 -14.684 6.008 1.00 67.69 68 GLY A CA 1
ATOM 573 C C . GLY A 1 68 ? -1.469 -14.434 5.962 1.00 67.69 68 GLY A C 1
ATOM 574 O O . GLY A 1 68 ? -1.000 -13.300 6.061 1.00 67.69 68 GLY A O 1
ATOM 575 N N . ASP A 1 69 ? -0.705 -15.516 5.827 1.00 69.12 69 ASP A N 1
ATOM 576 C CA . ASP A 1 69 ? 0.753 -15.446 5.759 1.00 69.12 69 ASP A CA 1
ATOM 577 C C . ASP A 1 69 ? 1.224 -14.904 4.406 1.00 69.12 69 ASP A C 1
ATOM 579 O O . ASP A 1 69 ? 0.675 -15.224 3.346 1.00 69.12 69 ASP A O 1
ATOM 583 N N . ALA A 1 70 ? 2.288 -14.102 4.434 1.00 66.50 70 ALA A N 1
ATOM 584 C CA . ALA A 1 70 ? 2.943 -13.653 3.216 1.00 66.50 70 ALA A CA 1
ATOM 585 C C . ALA A 1 70 ? 3.459 -14.865 2.425 1.00 66.50 70 ALA A C 1
ATOM 587 O O . ALA A 1 70 ? 4.177 -15.717 2.952 1.00 66.50 70 ALA A O 1
ATOM 588 N N . LEU A 1 71 ? 3.121 -14.925 1.136 1.00 66.94 71 LEU A N 1
ATOM 589 C CA . LEU A 1 71 ? 3.670 -15.943 0.250 1.00 66.94 71 LEU A CA 1
ATOM 590 C C . LEU A 1 71 ? 5.168 -15.696 0.067 1.00 66.94 71 LEU A C 1
ATOM 592 O O . LEU A 1 71 ? 5.581 -14.614 -0.352 1.00 66.94 71 LEU A O 1
ATOM 596 N N . LEU A 1 72 ? 5.974 -16.718 0.352 1.00 61.47 72 LEU A N 1
ATOM 597 C CA . LEU A 1 72 ? 7.409 -16.653 0.114 1.00 61.47 72 LEU A CA 1
ATOM 598 C C . LEU A 1 72 ? 7.700 -16.548 -1.394 1.00 61.47 72 LEU A C 1
ATOM 600 O O . LEU A 1 72 ? 6.993 -17.167 -2.202 1.00 61.47 72 LEU A O 1
ATOM 604 N N . PRO A 1 73 ? 8.750 -15.806 -1.791 1.00 59.75 73 PRO A N 1
ATOM 605 C CA . PRO A 1 73 ? 9.219 -15.802 -3.168 1.00 59.75 73 PRO A CA 1
ATOM 606 C C . PRO A 1 73 ? 9.504 -17.229 -3.6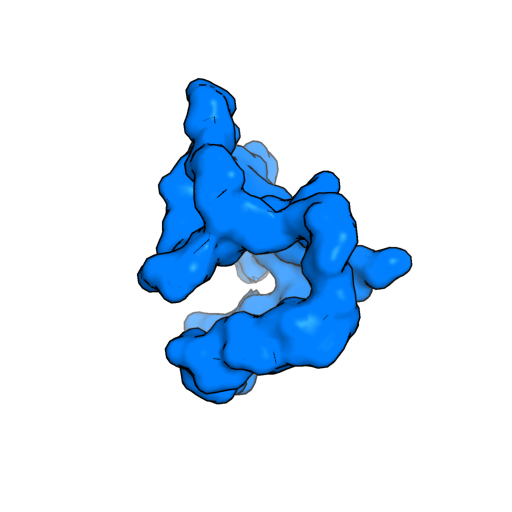46 1.00 59.75 73 PRO A C 1
ATOM 608 O O . PRO A 1 73 ? 10.032 -18.059 -2.905 1.00 59.75 73 PRO A O 1
ATOM 611 N N . SER A 1 74 ? 9.176 -17.516 -4.901 1.00 56.53 74 SER A N 1
ATOM 612 C CA . SER A 1 74 ? 9.488 -18.798 -5.542 1.00 56.53 74 SER A CA 1
ATOM 613 C C . SER A 1 74 ? 10.140 -18.550 -6.895 1.00 56.53 74 SER A C 1
ATOM 615 O O . SER A 1 74 ? 10.029 -17.461 -7.448 1.00 56.53 74 SER A O 1
ATOM 617 N N . VAL A 1 75 ? 10.779 -19.568 -7.474 1.00 57.78 75 VAL A N 1
ATOM 618 C CA . VAL A 1 75 ? 11.511 -19.445 -8.752 1.00 57.78 75 VAL A CA 1
ATOM 619 C C . VAL A 1 75 ? 10.629 -18.899 -9.894 1.00 57.78 75 VAL A C 1
ATOM 621 O O . VAL A 1 75 ? 11.134 -18.232 -10.797 1.00 57.78 75 VAL A O 1
ATOM 624 N N . GLY A 1 76 ? 9.307 -19.116 -9.832 1.00 58.16 76 GLY A N 1
ATOM 625 C CA . GLY A 1 76 ? 8.329 -18.572 -10.785 1.00 58.16 76 GLY A CA 1
ATOM 626 C C . GLY A 1 76 ? 7.823 -17.153 -10.480 1.00 58.16 76 GLY A C 1
ATOM 627 O O . GLY A 1 76 ? 7.169 -16.552 -11.328 1.00 58.16 76 GLY A O 1
ATOM 628 N N . ARG A 1 77 ? 8.105 -16.609 -9.288 1.00 53.97 77 ARG A N 1
ATOM 629 C CA . ARG A 1 77 ? 7.722 -15.265 -8.818 1.00 53.97 77 ARG A CA 1
ATOM 630 C C . ARG A 1 77 ? 8.808 -14.715 -7.887 1.00 53.97 77 ARG A C 1
ATOM 632 O O . ARG A 1 77 ? 8.725 -14.849 -6.667 1.00 53.97 77 ARG A O 1
ATOM 639 N N . ASN A 1 78 ? 9.818 -14.081 -8.477 1.00 52.38 78 ASN A N 1
ATOM 640 C CA . ASN A 1 78 ? 10.821 -13.321 -7.732 1.00 52.38 78 ASN A CA 1
ATOM 641 C C . ASN A 1 78 ? 10.286 -11.906 -7.494 1.00 52.38 78 ASN A C 1
ATOM 643 O O . ASN A 1 78 ? 10.564 -11.000 -8.274 1.00 52.38 78 ASN A O 1
ATOM 647 N N . VAL A 1 79 ? 9.484 -11.730 -6.445 1.00 52.66 79 VAL A N 1
ATOM 648 C CA . VAL A 1 79 ? 9.124 -10.395 -5.957 1.00 52.66 79 VAL A CA 1
ATOM 649 C C . VAL A 1 79 ? 10.209 -9.972 -4.973 1.00 52.66 79 VAL A C 1
ATOM 651 O O . VAL A 1 79 ? 10.294 -10.517 -3.874 1.00 52.66 79 VAL A O 1
ATOM 654 N N . THR A 1 80 ? 11.063 -9.034 -5.374 1.00 49.59 80 THR A N 1
A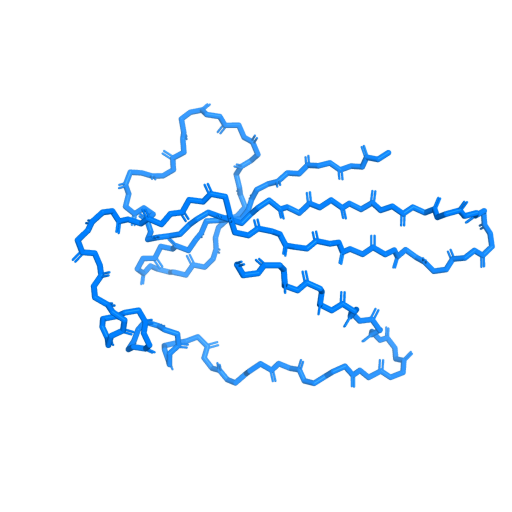TOM 655 C CA . THR A 1 80 ? 11.997 -8.382 -4.451 1.00 49.59 80 THR A CA 1
ATOM 656 C C . THR A 1 80 ? 11.247 -7.245 -3.772 1.00 49.59 80 THR A C 1
ATOM 658 O O . THR A 1 80 ? 11.021 -6.205 -4.381 1.00 49.59 80 THR A O 1
ATOM 661 N N . LEU A 1 81 ? 10.808 -7.465 -2.533 1.00 47.12 81 LEU A N 1
ATOM 662 C CA . LEU A 1 81 ? 10.173 -6.426 -1.730 1.00 47.12 81 LEU A CA 1
ATOM 663 C C . LEU A 1 81 ? 11.264 -5.544 -1.116 1.00 47.12 81 LEU A C 1
ATOM 665 O O . LEU A 1 81 ? 11.954 -5.960 -0.187 1.00 47.12 81 LEU A O 1
ATOM 669 N N . GLU A 1 82 ? 11.418 -4.332 -1.628 1.00 47.84 82 GLU A N 1
ATOM 670 C CA . GLU A 1 82 ? 12.257 -3.317 -0.999 1.00 47.84 82 GLU A CA 1
ATOM 671 C C . GLU A 1 82 ? 11.361 -2.368 -0.210 1.00 47.84 82 GLU A C 1
ATOM 673 O O . GLU A 1 82 ? 10.618 -1.575 -0.784 1.00 47.84 82 GLU A O 1
ATOM 678 N N . CYS A 1 83 ? 11.401 -2.498 1.115 1.00 39.56 83 CYS A N 1
ATOM 679 C CA . CYS A 1 83 ? 10.747 -1.573 2.032 1.00 39.56 83 CYS A CA 1
ATOM 680 C C . CYS A 1 83 ? 11.776 -0.553 2.521 1.00 39.56 83 CYS A C 1
ATOM 682 O O . CYS A 1 83 ? 12.652 -0.901 3.311 1.00 39.56 83 CYS A O 1
ATOM 684 N N . GLU A 1 84 ? 11.641 0.701 2.101 1.00 40.62 84 GLU A N 1
ATOM 685 C CA . GLU A 1 84 ? 12.267 1.824 2.801 1.00 40.62 84 GLU A CA 1
ATOM 686 C C . GLU A 1 84 ? 11.344 2.224 3.965 1.00 40.62 84 GLU A C 1
ATOM 688 O O . GLU A 1 84 ? 10.145 2.447 3.763 1.00 40.62 84 GLU A O 1
ATOM 693 N N . VAL A 1 85 ? 11.876 2.193 5.193 1.00 41.97 85 VAL A N 1
ATOM 694 C CA . VAL A 1 85 ? 11.144 2.477 6.444 1.00 41.97 85 VAL A CA 1
ATOM 695 C C . VAL A 1 85 ? 11.234 3.952 6.790 1.00 41.97 85 VAL A C 1
ATOM 697 O O . VAL A 1 85 ? 12.369 4.475 6.780 1.00 41.97 85 VAL A O 1
#

Mean predicted aligned error: 8.23 Å